Protein AF-A0A9Q1CF74-F1 (afdb_monomer)

pLDDT: mean 78.73, std 21.55, range [33.66, 96.31]

Foldseek 3Di:
DDDDDDDDDDDDDDPDDPPPDPDPDPVVVVVCQLFPEEDEPVVLQVDDFFDWHKYKFAWAAKDDWDDDPPKIWIKTWGAGPVPRDIAIEIEMDPRRVVDDPVSHGFMKIKHTWGWHADPNGTHTYDDPSIDMDTPDPPPPPPPPPDDDDDDDDD

Sequence (154 aa):
MTTKNLVLLVFLISQVFQTGKKFDVPKDILKTFYNPPTCTVPEALASPKKRRLSIDGTVTEIYALISGPNWQRRDLILEDETTKKKICVKLWNEHADAVTYNTKGQQISFKNVEVNIFNNKNQLRTTDLTTITTVSEFVFQTTINVPHINFLFA

InterPro domains:
  IPR012340 Nucleic acid-binding, OB-fold [G3DSA:2.40.50.140] (46-149)
  IPR012340 Nucleic acid-binding, OB-fold [SSF50249] (48-141)

Radius of gyration: 24.09 Å; Cα contacts (8 Å, |Δi|>4): 244; chains: 1; bounding box: 62×88×51 Å

Secondary structure (DSSP, 8-state):
--------------------------HHHHHHHHSPPEE-HHHHHHSPTT-EEEEEEEEEEEPPPEE-SS-EEEEEEEE-TTT--EEEEEEEGGGGSSS-GGGTT-EEEEEEEEEEEETTEEEEEEEEEEEEEE--------------------

Solvent-accessible surface area (backbone atoms only — not compara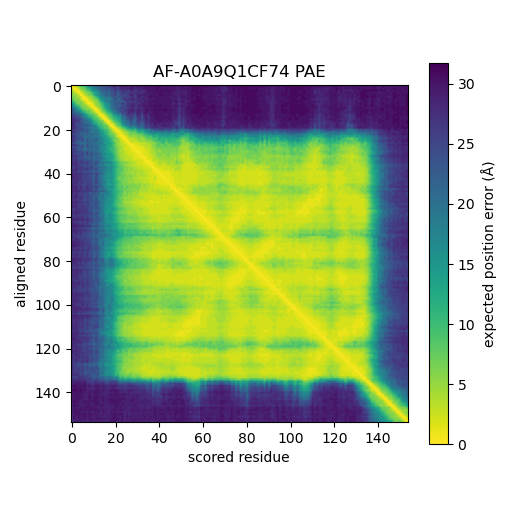ble to full-atom values): 9545 Å² total; per-residue (Å²): 136,85,84,80,82,85,80,82,85,77,87,82,91,71,99,75,80,96,67,89,68,85,73,85,70,60,65,67,59,52,51,43,68,77,55,29,60,76,44,52,48,68,56,56,62,71,48,59,71,72,43,61,28,14,39,58,28,32,24,75,44,72,54,73,78,47,74,60,98,89,46,34,36,19,44,33,30,34,27,23,85,87,78,66,39,73,40,44,37,40,24,48,48,82,51,27,72,76,58,55,81,85,47,53,74,37,40,35,38,40,35,38,28,29,31,38,72,56,95,94,37,61,30,37,32,62,44,101,72,44,46,80,45,74,61,73,80,80,77,79,79,78,79,78,82,75,78,86,78,84,81,80,85,130

Structure (mmCIF, N/CA/C/O backbone):
data_AF-A0A9Q1CF74-F1
#
_entry.id   AF-A0A9Q1CF74-F1
#
loop_
_atom_site.group_PDB
_atom_site.id
_atom_site.type_symbol
_atom_site.label_atom_id
_atom_site.label_alt_id
_atom_site.label_comp_id
_atom_site.label_asym_id
_atom_site.label_entity_id
_atom_site.label_seq_id
_atom_site.pdbx_PDB_ins_code
_atom_site.Cartn_x
_atom_site.Cartn_y
_atom_site.Cartn_z
_atom_site.occupancy
_atom_site.B_iso_or_equiv
_atom_site.auth_seq_id
_atom_site.auth_comp_id
_atom_site.auth_asym_id
_atom_site.auth_atom_id
_atom_site.pdbx_PDB_model_num
ATOM 1 N N . MET A 1 1 ? -17.713 -30.307 -37.555 1.00 39.22 1 MET A N 1
ATOM 2 C CA . MET A 1 1 ? -17.240 -29.151 -36.763 1.00 39.22 1 MET A CA 1
ATOM 3 C C . MET A 1 1 ? -15.974 -29.577 -36.047 1.00 39.22 1 MET A C 1
ATOM 5 O O . MET A 1 1 ? -16.047 -30.409 -35.155 1.00 39.22 1 MET A O 1
ATOM 9 N N . THR A 1 2 ? -14.821 -29.109 -36.518 1.00 35.44 2 THR A N 1
ATOM 10 C CA . THR A 1 2 ? -13.505 -29.614 -36.103 1.00 35.44 2 THR A CA 1
ATOM 11 C C . THR A 1 2 ? -12.822 -28.547 -35.258 1.00 35.44 2 THR A C 1
ATOM 13 O O . THR A 1 2 ? -12.347 -27.544 -35.786 1.00 35.44 2 THR A O 1
ATOM 16 N N . THR A 1 3 ? -12.826 -28.719 -33.940 1.00 36.78 3 THR A N 1
ATOM 17 C CA . THR A 1 3 ? -12.227 -27.772 -32.993 1.00 36.78 3 THR A CA 1
ATOM 18 C C . THR A 1 3 ? -10.713 -27.980 -32.963 1.00 36.78 3 THR A C 1
ATOM 20 O O . THR A 1 3 ? -10.225 -29.023 -32.532 1.00 36.78 3 THR A O 1
ATOM 23 N N . LYS A 1 4 ? -9.956 -26.999 -33.462 1.00 39.19 4 LYS A N 1
ATOM 24 C CA . LYS A 1 4 ? -8.489 -26.990 -33.410 1.00 39.19 4 LYS A CA 1
ATOM 25 C C . LYS A 1 4 ? -8.047 -26.534 -32.017 1.00 39.19 4 LYS A C 1
ATOM 27 O O . LYS A 1 4 ? -8.280 -25.387 -31.650 1.00 39.19 4 LYS A O 1
ATOM 32 N N . ASN A 1 5 ? -7.419 -27.426 -31.253 1.00 36.25 5 ASN A N 1
ATOM 33 C CA . ASN A 1 5 ? -6.737 -27.073 -30.007 1.00 36.25 5 ASN A CA 1
ATOM 34 C C . ASN A 1 5 ? -5.435 -26.329 -30.333 1.00 36.25 5 ASN A C 1
ATOM 36 O O . ASN A 1 5 ? -4.575 -26.855 -31.039 1.00 36.25 5 ASN A O 1
ATOM 40 N N . LEU A 1 6 ? -5.303 -25.105 -29.822 1.00 33.84 6 LEU A N 1
ATOM 41 C CA . LEU A 1 6 ? -4.091 -24.300 -29.923 1.00 33.84 6 LEU A CA 1
ATOM 42 C C . LEU A 1 6 ? -3.132 -24.733 -28.802 1.00 33.84 6 LEU A C 1
ATOM 44 O O . LEU A 1 6 ? -3.373 -24.452 -27.630 1.00 33.84 6 LEU A O 1
ATOM 48 N N . VAL A 1 7 ? -2.072 -25.462 -29.150 1.00 35.47 7 VAL A N 1
ATOM 49 C CA . VAL A 1 7 ? -1.034 -25.888 -28.202 1.00 35.47 7 VAL A CA 1
ATOM 50 C C . VAL A 1 7 ? 0.034 -24.797 -28.139 1.00 35.47 7 VAL A C 1
ATOM 52 O O . VAL A 1 7 ? 0.802 -24.622 -29.081 1.00 35.47 7 VAL A O 1
ATOM 55 N N . LEU A 1 8 ? 0.063 -24.041 -27.040 1.00 33.66 8 LEU A N 1
ATOM 56 C CA . LEU A 1 8 ? 1.117 -23.068 -26.758 1.00 33.66 8 LEU A CA 1
ATOM 57 C C . LEU A 1 8 ? 2.353 -23.821 -26.243 1.00 33.66 8 LEU A C 1
ATOM 59 O O . LEU A 1 8 ? 2.328 -24.415 -25.165 1.00 33.66 8 LEU A O 1
ATOM 63 N N . LEU A 1 9 ? 3.421 -23.829 -27.036 1.00 36.25 9 LEU A N 1
ATOM 64 C CA . LEU A 1 9 ? 4.656 -24.548 -26.738 1.00 36.25 9 LEU A CA 1
ATOM 65 C C . LEU A 1 9 ? 5.577 -23.647 -25.901 1.00 36.25 9 LEU A C 1
ATOM 67 O O . LEU A 1 9 ? 6.243 -22.763 -2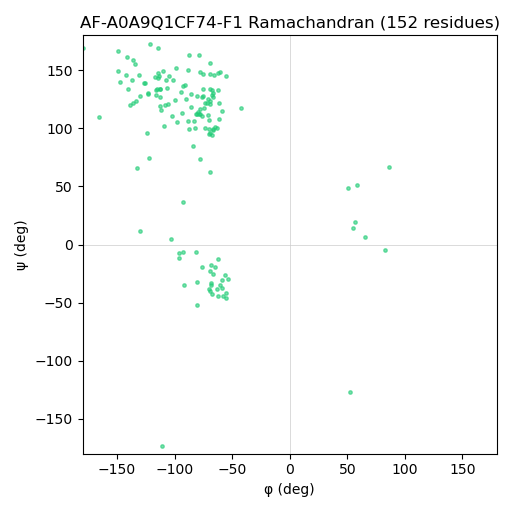6.432 1.00 36.25 9 LEU A O 1
ATOM 71 N N . VAL A 1 10 ? 5.587 -23.846 -24.581 1.00 38.69 10 VAL A N 1
ATOM 72 C CA . VAL A 1 10 ? 6.521 -23.168 -23.667 1.00 38.69 10 VAL A CA 1
ATOM 73 C C . VAL A 1 10 ? 7.740 -24.069 -23.473 1.00 38.69 10 VAL A C 1
ATOM 75 O O . VAL A 1 10 ? 7.633 -25.160 -22.913 1.00 38.69 10 VAL A O 1
ATOM 78 N N . PHE A 1 11 ? 8.897 -23.625 -23.971 1.00 33.78 11 PHE A N 1
ATOM 79 C CA . PHE A 1 11 ? 10.175 -24.319 -23.812 1.00 33.78 11 PHE A CA 1
ATOM 80 C C . PHE A 1 11 ? 10.649 -24.265 -22.351 1.00 33.78 11 PHE A C 1
ATOM 82 O O . PHE A 1 11 ? 10.789 -23.203 -21.749 1.00 33.78 11 PHE A O 1
ATOM 89 N N . LEU A 1 12 ? 10.865 -25.458 -21.801 1.00 34.84 12 LEU A N 1
ATOM 90 C CA . LEU A 1 12 ? 11.256 -25.768 -20.430 1.00 34.84 12 LEU A CA 1
ATOM 91 C C . LEU A 1 12 ? 12.665 -25.274 -20.078 1.00 34.84 12 LEU A C 1
ATOM 93 O O . LEU A 1 12 ? 13.635 -25.683 -20.710 1.00 34.84 12 LEU A O 1
ATOM 97 N N . ILE A 1 13 ? 12.787 -24.579 -18.945 1.00 40.91 13 ILE A N 1
ATOM 98 C CA . ILE A 1 13 ? 13.941 -24.749 -18.048 1.00 40.91 13 ILE A CA 1
ATOM 99 C C . ILE A 1 13 ? 13.430 -24.901 -16.609 1.00 40.91 13 ILE A C 1
ATOM 101 O O . ILE A 1 13 ? 13.631 -24.038 -15.764 1.00 40.91 13 ILE A O 1
ATOM 105 N N . SER A 1 14 ? 12.720 -25.994 -16.320 1.00 37.38 14 SER A N 1
ATOM 106 C CA . SER A 1 14 ? 12.715 -26.569 -14.969 1.00 37.38 14 SER A CA 1
ATOM 107 C C . SER A 1 14 ? 12.123 -27.977 -14.988 1.00 37.38 14 SER A C 1
ATOM 109 O O . SER A 1 14 ? 10.929 -28.163 -15.211 1.00 37.38 14 SER A O 1
ATOM 111 N N . GLN A 1 15 ? 12.967 -28.985 -14.769 1.00 47.06 15 GLN A N 1
ATOM 112 C CA . GLN A 1 15 ? 12.544 -30.359 -14.503 1.00 47.06 15 GLN A CA 1
ATOM 113 C C . GLN A 1 15 ? 12.085 -30.485 -13.045 1.00 47.06 15 GLN A C 1
ATOM 115 O O . GLN A 1 15 ? 12.783 -31.069 -12.221 1.00 47.06 15 GLN A O 1
ATOM 120 N N . VAL A 1 16 ? 10.914 -29.952 -12.699 1.00 46.34 16 VAL A N 1
ATOM 121 C CA . VAL A 1 16 ? 10.286 -30.296 -11.418 1.00 46.34 16 VAL A CA 1
ATOM 122 C C . VAL A 1 16 ? 8.785 -30.474 -11.642 1.00 46.34 16 VAL A C 1
ATOM 124 O O . VAL A 1 16 ? 8.108 -29.549 -12.074 1.00 46.34 16 VAL A O 1
ATOM 127 N N . PHE A 1 17 ? 8.296 -31.684 -11.342 1.00 48.03 17 PHE A N 1
ATOM 128 C CA . PHE A 1 17 ? 6.899 -32.158 -11.374 1.00 48.03 17 PHE A CA 1
ATOM 129 C C . PHE A 1 17 ? 6.349 -32.688 -12.718 1.00 48.03 17 PHE A C 1
ATOM 131 O O . PHE A 1 17 ? 5.385 -32.169 -13.270 1.00 48.03 17 PHE A O 1
ATOM 138 N N . GLN A 1 18 ? 6.881 -33.825 -13.189 1.00 50.50 18 GLN A N 1
ATOM 139 C CA . GLN A 1 18 ? 6.253 -34.673 -14.225 1.00 50.50 18 GLN A CA 1
ATOM 140 C C . GLN A 1 18 ? 5.362 -35.798 -13.649 1.00 50.50 18 GLN A C 1
ATOM 142 O O . GLN A 1 18 ? 5.287 -36.896 -14.192 1.00 50.50 18 GLN A O 1
ATOM 147 N N . THR A 1 19 ? 4.637 -35.546 -12.560 1.00 51.16 19 THR A N 1
ATOM 148 C CA . THR A 1 19 ? 3.530 -36.418 -12.137 1.00 51.16 19 THR A CA 1
ATOM 149 C C . THR A 1 19 ? 2.273 -35.570 -12.020 1.00 51.16 19 THR A C 1
ATOM 151 O O . THR A 1 19 ? 2.044 -34.882 -11.029 1.00 51.16 19 THR A O 1
ATOM 154 N N . GLY A 1 20 ? 1.468 -35.575 -13.086 1.00 56.03 20 GLY A N 1
ATOM 155 C CA . GLY A 1 20 ? 0.209 -34.836 -13.203 1.00 56.03 20 GLY A CA 1
ATOM 156 C C . GLY A 1 20 ? -0.885 -35.394 -12.295 1.00 56.03 20 GLY A C 1
ATOM 157 O O . GLY A 1 20 ? -1.915 -35.869 -12.769 1.00 56.03 20 GLY A O 1
ATOM 158 N N . LYS A 1 21 ? -0.671 -35.353 -10.979 1.00 56.97 21 LYS A N 1
ATOM 159 C CA . LYS A 1 21 ? -1.748 -35.519 -10.011 1.00 56.97 21 LYS A CA 1
ATOM 160 C C . LYS A 1 21 ? -2.608 -34.264 -10.119 1.00 56.97 21 LYS A C 1
ATOM 162 O O . LYS A 1 21 ? -2.101 -33.154 -9.970 1.00 56.97 21 LYS A O 1
ATOM 167 N N . LYS A 1 22 ? -3.893 -34.426 -10.438 1.00 63.25 22 LYS A N 1
ATOM 168 C CA . LYS A 1 22 ? -4.845 -33.314 -10.385 1.00 63.25 22 LYS A CA 1
ATOM 169 C C . LYS A 1 22 ? -4.893 -32.849 -8.934 1.00 63.25 22 LYS A C 1
ATOM 171 O O . LYS A 1 22 ? -5.362 -33.579 -8.067 1.00 63.25 22 LYS A O 1
ATOM 176 N N . PHE A 1 23 ? -4.317 -31.685 -8.667 1.00 69.56 23 PHE A N 1
ATOM 177 C CA . PHE A 1 23 ? -4.495 -31.016 -7.394 1.00 69.56 23 PHE A CA 1
ATOM 178 C C . PHE A 1 23 ? -5.840 -30.311 -7.465 1.00 69.56 23 PHE A C 1
ATOM 180 O O . PHE A 1 23 ? -6.007 -29.378 -8.253 1.00 69.56 23 PHE A O 1
ATOM 187 N N . ASP A 1 24 ? -6.801 -30.776 -6.671 1.00 75.25 24 ASP A N 1
ATOM 188 C CA . ASP A 1 24 ? -8.035 -30.035 -6.453 1.00 75.25 24 ASP A CA 1
ATOM 189 C C . ASP A 1 24 ? -7.681 -28.773 -5.672 1.00 75.25 24 ASP A C 1
ATOM 191 O O . ASP A 1 24 ? -7.544 -28.781 -4.450 1.00 75.25 24 ASP A O 1
ATOM 195 N N . VAL A 1 25 ? -7.457 -27.683 -6.406 1.00 74.81 25 VAL A N 1
ATOM 196 C CA . VAL A 1 25 ? -7.260 -26.367 -5.810 1.00 74.81 25 VAL A CA 1
ATOM 197 C C . VAL A 1 25 ? -8.628 -25.877 -5.338 1.00 74.81 25 VAL A C 1
ATOM 199 O O . VAL A 1 25 ? -9.524 -25.691 -6.170 1.00 74.81 25 VAL A O 1
ATOM 202 N N . PRO A 1 26 ? -8.827 -25.647 -4.029 1.00 82.12 26 PRO A N 1
ATOM 203 C CA . PRO A 1 26 ? -10.111 -25.188 -3.522 1.00 82.12 26 PRO A CA 1
ATOM 204 C C . PRO A 1 26 ? -10.464 -23.829 -4.133 1.00 82.12 26 PRO A C 1
ATOM 206 O O . PRO A 1 26 ? -9.719 -22.853 -3.996 1.00 82.12 26 PRO A O 1
ATOM 209 N N . LYS A 1 27 ? -11.614 -23.754 -4.812 1.00 84.38 27 LYS A N 1
ATOM 210 C CA . LYS A 1 27 ? -12.066 -22.539 -5.513 1.00 84.38 27 LYS A CA 1
ATOM 211 C C . LYS A 1 27 ? -12.205 -21.340 -4.569 1.00 84.38 27 LYS A C 1
ATOM 213 O O . LYS A 1 27 ? -11.947 -20.210 -4.976 1.00 84.38 27 LYS A O 1
ATOM 218 N N . ASP A 1 28 ? -12.537 -21.587 -3.306 1.00 82.50 28 ASP A N 1
ATOM 219 C CA . ASP A 1 28 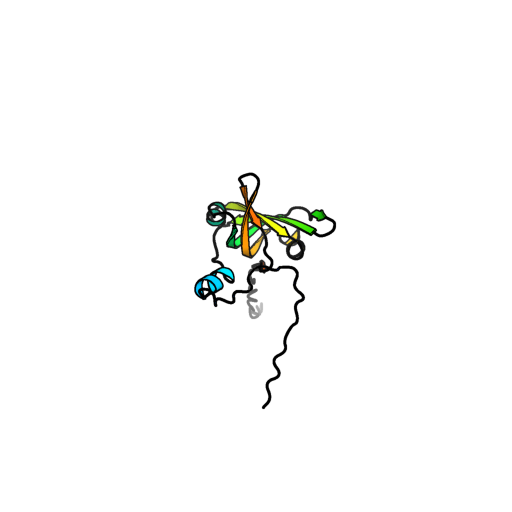? -12.702 -20.545 -2.287 1.00 82.50 28 ASP A CA 1
ATOM 220 C C . ASP A 1 28 ? -11.374 -19.870 -1.912 1.00 82.50 28 ASP A C 1
ATOM 222 O O . ASP A 1 28 ? -11.320 -18.653 -1.703 1.00 82.50 28 ASP A O 1
ATOM 226 N N . ILE A 1 29 ? -10.277 -20.636 -1.912 1.00 80.06 29 ILE A N 1
ATOM 227 C CA . ILE A 1 29 ? -8.930 -20.101 -1.674 1.00 80.06 29 ILE A CA 1
ATOM 228 C C . ILE A 1 29 ? -8.525 -19.199 -2.839 1.00 80.06 29 ILE A C 1
ATOM 230 O O . ILE A 1 29 ? -8.020 -18.099 -2.619 1.00 80.06 29 ILE A O 1
ATOM 234 N N . LEU A 1 30 ? -8.814 -19.615 -4.076 1.00 82.75 30 LEU A N 1
ATOM 235 C CA . LEU A 1 30 ? -8.561 -18.794 -5.262 1.00 82.75 30 LEU A CA 1
ATOM 236 C C . LEU A 1 30 ? -9.375 -17.499 -5.228 1.00 82.75 30 LEU A C 1
ATOM 238 O O . LEU A 1 30 ? -8.828 -16.426 -5.466 1.00 82.75 30 LEU A O 1
ATOM 242 N N . LYS A 1 31 ? -10.661 -17.571 -4.870 1.00 82.50 31 LYS A N 1
ATOM 243 C CA . LYS A 1 31 ? -11.518 -16.383 -4.773 1.00 82.50 31 LYS A CA 1
ATOM 244 C C . LYS A 1 31 ? -10.954 -15.363 -3.780 1.00 82.50 31 LYS A C 1
ATOM 246 O O . LYS A 1 31 ? -10.881 -14.183 -4.106 1.00 82.50 31 LYS A O 1
ATOM 251 N N . THR A 1 32 ? -10.504 -15.828 -2.616 1.00 81.31 32 THR A N 1
ATOM 252 C CA . THR A 1 32 ? -9.886 -14.976 -1.584 1.00 81.31 32 THR A CA 1
ATOM 253 C C . THR A 1 32 ? -8.529 -14.423 -2.028 1.00 81.31 32 THR A C 1
ATOM 255 O O . THR A 1 32 ? -8.165 -13.305 -1.680 1.00 81.31 32 THR A O 1
ATOM 258 N N . PHE A 1 33 ? -7.775 -15.183 -2.823 1.00 82.38 33 PHE A N 1
ATOM 259 C CA . PHE A 1 33 ? -6.478 -14.758 -3.344 1.00 82.38 33 PHE A CA 1
ATOM 260 C C . PHE A 1 33 ? -6.585 -13.630 -4.381 1.00 82.38 33 PHE A C 1
ATOM 262 O O . PHE A 1 33 ? -5.762 -12.711 -4.381 1.00 82.38 33 PHE A O 1
ATOM 269 N N . TYR A 1 34 ? -7.588 -13.693 -5.262 1.00 85.06 34 TYR A N 1
ATOM 270 C CA . TYR A 1 34 ? -7.832 -12.655 -6.268 1.00 85.06 34 TYR A CA 1
ATOM 271 C C . TYR A 1 34 ? -8.576 -11.446 -5.698 1.00 85.06 34 TYR A C 1
ATOM 273 O O . TYR A 1 34 ? -8.301 -10.323 -6.112 1.00 85.06 34 TYR A O 1
ATOM 281 N N . ASN A 1 35 ? -9.456 -11.666 -4.718 1.00 88.12 35 ASN A N 1
ATOM 282 C CA . ASN A 1 35 ? -10.232 -10.623 -4.050 1.00 88.12 35 ASN A CA 1
ATOM 283 C C . ASN A 1 35 ? -9.965 -10.646 -2.538 1.00 88.12 35 ASN A C 1
ATOM 285 O O . ASN A 1 35 ? -10.808 -11.125 -1.771 1.00 88.12 35 ASN A O 1
ATOM 289 N N . PRO A 1 36 ? -8.789 -10.167 -2.096 1.00 89.62 36 PRO A N 1
ATOM 290 C CA . PRO A 1 36 ? -8.461 -10.148 -0.684 1.00 89.62 36 PRO A CA 1
ATOM 291 C C . PRO A 1 36 ? -9.323 -9.120 0.065 1.00 89.62 36 PRO A C 1
ATOM 293 O O . PRO A 1 36 ? -9.663 -8.072 -0.498 1.00 89.62 36 PRO A O 1
ATOM 296 N N . PRO A 1 37 ? -9.668 -9.399 1.336 1.00 90.38 37 PRO A N 1
ATOM 297 C CA . PRO A 1 37 ? -10.554 -8.547 2.119 1.00 90.38 37 PRO A CA 1
ATOM 298 C C . PRO A 1 37 ? -9.956 -7.153 2.327 1.00 90.38 37 PRO A C 1
ATOM 300 O O . PRO A 1 37 ? -8.735 -7.003 2.447 1.00 90.38 37 PRO A O 1
ATOM 303 N N . THR A 1 38 ? -10.828 -6.148 2.395 1.00 92.62 38 THR A N 1
ATOM 304 C CA . THR A 1 38 ? -10.452 -4.794 2.809 1.00 92.62 38 THR A CA 1
ATOM 305 C C . THR A 1 38 ? -10.245 -4.760 4.317 1.00 92.62 38 THR A C 1
ATOM 307 O O . THR A 1 38 ? -11.046 -5.314 5.070 1.00 92.62 38 THR A O 1
ATOM 310 N N . CYS A 1 39 ? -9.156 -4.139 4.751 1.00 92.44 39 CYS A N 1
ATOM 311 C CA . CYS A 1 39 ? -8.757 -4.028 6.145 1.00 92.44 39 CYS A CA 1
ATOM 312 C C . CYS A 1 39 ? -8.339 -2.590 6.457 1.00 92.44 39 CYS A C 1
ATOM 314 O O . CYS A 1 39 ? -7.894 -1.848 5.581 1.00 92.44 39 CYS A O 1
ATOM 316 N N . THR A 1 40 ? -8.434 -2.218 7.727 1.00 93.12 40 THR A N 1
ATOM 317 C CA . THR A 1 40 ? -7.974 -0.919 8.233 1.00 93.12 40 THR A CA 1
ATOM 318 C C . THR A 1 40 ? -6.450 -0.900 8.426 1.00 93.12 40 THR A C 1
ATOM 320 O O . THR A 1 40 ? -5.799 -1.947 8.524 1.00 93.12 40 THR A O 1
ATOM 323 N N . VAL A 1 41 ? -5.845 0.290 8.538 1.00 92.50 41 VAL A N 1
ATOM 324 C CA . VAL A 1 41 ? -4.400 0.425 8.824 1.00 92.50 41 VAL A CA 1
ATOM 325 C C . VAL A 1 41 ? -3.966 -0.317 10.103 1.00 92.50 41 VAL A C 1
ATOM 327 O O . VAL A 1 41 ? -2.963 -1.033 10.045 1.00 92.50 41 VAL A O 1
ATOM 330 N N . PRO A 1 42 ? -4.673 -0.227 11.250 1.00 92.81 42 PRO A N 1
ATOM 331 C CA . PRO A 1 42 ? -4.343 -1.020 12.435 1.00 92.81 42 PRO A CA 1
ATOM 332 C C . PRO A 1 42 ? -4.303 -2.533 12.186 1.00 92.81 42 PRO A C 1
ATOM 334 O O . PRO A 1 42 ? -3.400 -3.207 12.679 1.00 92.81 42 PRO A O 1
ATOM 337 N N . GLU A 1 43 ? -5.253 -3.070 11.422 1.00 92.06 43 GLU A N 1
ATOM 338 C CA . GLU A 1 43 ? -5.319 -4.502 11.108 1.00 92.06 43 GLU A CA 1
ATOM 339 C C . GLU A 1 43 ? -4.193 -4.926 10.163 1.00 92.06 43 GLU A C 1
ATOM 341 O O . GLU A 1 43 ? -3.602 -5.996 10.332 1.00 92.06 43 GLU A O 1
ATOM 346 N N . ALA A 1 44 ? -3.846 -4.076 9.194 1.00 91.69 44 ALA A N 1
ATOM 347 C CA . ALA A 1 44 ? -2.694 -4.290 8.324 1.00 91.69 44 ALA A CA 1
ATOM 348 C C . ALA A 1 44 ? -1.377 -4.277 9.122 1.00 91.69 44 ALA A C 1
ATOM 350 O O . ALA A 1 44 ? -0.501 -5.108 8.888 1.00 91.69 44 ALA A O 1
ATOM 351 N N . LEU A 1 45 ? -1.258 -3.398 10.123 1.00 92.44 45 LEU A N 1
ATOM 352 C CA . LEU A 1 45 ? -0.116 -3.349 11.040 1.00 92.44 45 LEU A CA 1
ATOM 353 C C . LEU A 1 45 ? -0.048 -4.546 11.997 1.00 92.44 45 LEU A C 1
ATOM 355 O O . LEU A 1 45 ? 1.034 -4.838 12.489 1.00 92.44 45 LEU A O 1
ATOM 359 N N . ALA A 1 46 ? -1.153 -5.234 12.276 1.00 92.62 46 ALA A N 1
ATOM 360 C CA . ALA A 1 46 ? -1.164 -6.461 13.079 1.00 92.62 46 ALA A CA 1
ATOM 361 C C . ALA A 1 46 ? -1.058 -7.738 12.223 1.00 92.62 46 ALA A C 1
ATOM 363 O O . ALA A 1 46 ? -0.965 -8.844 12.754 1.00 92.62 46 ALA A O 1
ATOM 364 N N . SER A 1 47 ? -1.095 -7.603 10.896 1.00 91.31 47 SER A N 1
ATOM 365 C CA . SER A 1 47 ? -1.159 -8.739 9.985 1.00 91.31 47 SER A CA 1
ATOM 366 C C . SER A 1 47 ? 0.194 -9.436 9.796 1.00 91.31 47 SER A C 1
ATOM 368 O O . SER A 1 47 ? 1.244 -8.790 9.815 1.00 91.31 47 SER A O 1
ATOM 370 N N . PRO A 1 48 ? 0.190 -10.763 9.568 1.00 92.12 48 PRO A N 1
ATOM 371 C CA . PRO A 1 48 ? 1.411 -11.517 9.324 1.00 92.12 48 PRO A CA 1
ATOM 372 C C . PRO A 1 48 ? 2.034 -11.171 7.965 1.00 92.12 48 PRO A C 1
ATOM 374 O O . PRO A 1 48 ? 1.351 -10.774 7.017 1.00 92.12 48 PRO A O 1
ATOM 377 N N . LYS A 1 49 ? 3.349 -11.393 7.853 1.00 92.31 49 LYS A N 1
ATOM 378 C CA . LYS A 1 49 ? 4.102 -11.244 6.599 1.00 92.31 49 LYS A CA 1
ATOM 379 C C . LYS A 1 49 ? 3.482 -12.091 5.480 1.00 92.31 49 LYS A C 1
ATOM 381 O O . LYS A 1 49 ? 3.044 -13.211 5.722 1.00 92.31 49 LYS A O 1
ATOM 386 N N . LYS A 1 50 ? 3.534 -11.588 4.245 1.00 91.06 50 LYS A N 1
ATOM 387 C CA . LYS A 1 50 ? 2.996 -12.195 3.015 1.00 91.06 50 LYS A CA 1
ATOM 388 C C . LYS A 1 50 ? 1.472 -12.328 2.957 1.00 91.06 50 LYS A C 1
ATOM 390 O O . LYS A 1 50 ? 0.948 -12.909 2.009 1.00 91.06 50 LYS A O 1
ATOM 395 N N . ARG A 1 51 ? 0.734 -11.790 3.933 1.00 91.88 51 ARG A N 1
ATOM 396 C CA . ARG A 1 51 ? -0.724 -11.701 3.823 1.00 91.88 51 ARG A CA 1
ATOM 397 C C . ARG A 1 51 ? -1.090 -10.688 2.743 1.00 91.88 51 ARG A C 1
ATOM 399 O O . ARG A 1 51 ? -0.555 -9.581 2.737 1.00 91.88 51 ARG A O 1
ATOM 406 N N . ARG A 1 52 ? -2.027 -11.059 1.872 1.00 93.31 52 ARG A N 1
ATOM 407 C CA . ARG A 1 52 ? -2.644 -10.144 0.908 1.00 93.31 52 ARG A CA 1
ATOM 408 C C . ARG A 1 52 ? -3.890 -9.507 1.501 1.00 93.31 52 ARG A C 1
ATOM 410 O O . ARG A 1 52 ? -4.678 -10.190 2.155 1.00 93.31 52 ARG A O 1
ATOM 417 N N . LEU A 1 53 ? -4.046 -8.211 1.282 1.00 95.19 53 LEU A N 1
ATOM 418 C CA . LEU A 1 53 ? -5.171 -7.416 1.762 1.00 95.19 53 LEU A CA 1
ATOM 419 C C . LEU A 1 53 ? -5.466 -6.270 0.794 1.00 95.19 53 LEU A C 1
ATOM 421 O O . LEU A 1 53 ? -4.664 -5.963 -0.092 1.00 95.19 53 LEU A O 1
ATOM 425 N N . SER A 1 54 ? -6.627 -5.657 0.970 1.00 95.38 54 SER A N 1
ATOM 426 C CA . SER A 1 54 ? -6.957 -4.360 0.388 1.00 95.38 54 SER A CA 1
ATOM 427 C C . SER A 1 54 ? -7.022 -3.326 1.513 1.00 95.38 54 SER A C 1
ATOM 429 O O . SER A 1 54 ? -7.331 -3.677 2.650 1.00 95.38 54 SER A O 1
ATOM 431 N N . ILE A 1 55 ? -6.685 -2.073 1.235 1.00 94.88 55 ILE A N 1
ATOM 432 C CA . ILE A 1 55 ? -6.646 -1.009 2.238 1.00 94.88 55 ILE A CA 1
ATOM 433 C C . ILE A 1 55 ? -7.026 0.324 1.615 1.00 94.88 55 ILE A C 1
ATOM 435 O O . ILE A 1 55 ? -6.582 0.648 0.514 1.00 94.88 55 ILE A O 1
ATOM 439 N N . ASP A 1 56 ? -7.793 1.102 2.364 1.00 94.38 56 ASP A N 1
ATOM 440 C CA . ASP A 1 56 ? -8.177 2.458 2.005 1.00 94.38 56 ASP A CA 1
ATOM 441 C C . ASP A 1 56 ? -7.529 3.431 2.992 1.00 94.38 56 ASP A C 1
ATOM 443 O O . ASP A 1 56 ? -7.348 3.116 4.174 1.00 94.38 56 ASP A O 1
ATOM 447 N N . GLY A 1 57 ? -7.137 4.606 2.514 1.00 93.81 57 GLY A N 1
ATOM 448 C CA . GLY A 1 57 ? -6.566 5.629 3.378 1.00 93.81 57 GLY A CA 1
ATOM 449 C C . GLY A 1 57 ? -6.190 6.898 2.636 1.00 93.81 57 GLY A C 1
ATOM 450 O O . GLY A 1 57 ? -6.151 6.943 1.405 1.00 93.81 57 GLY A O 1
ATOM 451 N N . THR A 1 58 ? -5.877 7.928 3.409 1.00 95.31 58 THR A N 1
ATOM 452 C CA . THR A 1 58 ? -5.509 9.243 2.888 1.00 95.31 58 THR A CA 1
ATOM 453 C C . THR A 1 58 ? -3.998 9.347 2.776 1.00 95.31 58 THR A C 1
ATOM 455 O O . THR A 1 58 ? -3.257 9.014 3.707 1.00 95.31 58 THR A O 1
ATOM 458 N N . VAL A 1 59 ? -3.508 9.794 1.619 1.00 95.62 59 VAL A N 1
ATOM 459 C CA . VAL A 1 59 ? -2.066 9.921 1.388 1.00 95.62 59 VAL A CA 1
ATOM 460 C C . VAL A 1 59 ? -1.531 11.148 2.106 1.00 95.62 59 VAL A C 1
ATOM 462 O O . VAL A 1 59 ? -1.786 12.281 1.711 1.00 95.62 59 VAL A O 1
ATOM 465 N N . THR A 1 60 ? -0.736 10.933 3.145 1.00 95.44 60 THR A N 1
ATOM 466 C CA . THR A 1 60 ? -0.172 12.026 3.952 1.00 95.44 60 THR A CA 1
ATOM 467 C C . THR A 1 60 ? 1.194 12.471 3.458 1.00 95.44 60 THR A C 1
ATOM 469 O O . THR A 1 60 ? 1.505 13.661 3.484 1.00 95.44 60 THR A O 1
ATOM 472 N N . GLU A 1 61 ? 2.006 11.543 2.959 1.00 95.56 61 GLU A N 1
ATOM 473 C CA . GLU A 1 61 ? 3.353 11.818 2.465 1.00 95.56 61 GLU A CA 1
ATOM 474 C C . GLU A 1 61 ? 3.658 10.979 1.230 1.00 95.56 61 GLU A C 1
ATOM 476 O O . GLU A 1 61 ? 3.224 9.833 1.115 1.00 95.56 61 GLU A O 1
ATOM 481 N N . ILE A 1 62 ? 4.440 11.556 0.320 1.00 95.19 62 ILE A N 1
ATOM 482 C CA . ILE A 1 62 ? 4.922 10.905 -0.896 1.00 95.19 62 ILE A CA 1
ATOM 483 C C . ILE A 1 62 ? 6.409 11.213 -0.999 1.00 95.19 62 ILE A C 1
ATOM 485 O O . ILE A 1 62 ? 6.808 12.379 -0.995 1.00 95.19 62 ILE A O 1
ATOM 489 N N . TYR A 1 63 ? 7.224 10.169 -1.079 1.00 94.31 63 TYR A N 1
ATOM 490 C CA . TYR A 1 63 ? 8.666 10.292 -1.236 1.00 94.31 63 TYR A CA 1
ATOM 491 C C . TYR A 1 63 ? 9.045 10.382 -2.719 1.00 94.31 63 TYR A C 1
ATOM 493 O O . TYR A 1 63 ? 8.252 10.064 -3.611 1.00 94.31 63 TYR A O 1
ATOM 501 N N . ALA A 1 64 ? 10.266 10.848 -2.983 1.00 92.94 64 ALA A N 1
ATOM 502 C CA . ALA A 1 64 ? 10.798 10.932 -4.337 1.00 92.94 64 ALA A CA 1
ATOM 503 C C . ALA A 1 64 ? 10.866 9.549 -5.002 1.00 92.94 64 ALA A C 1
ATOM 505 O O . ALA A 1 64 ? 11.073 8.532 -4.335 1.00 92.94 64 ALA A O 1
ATOM 506 N N . LEU A 1 65 ? 10.701 9.528 -6.325 1.00 93.94 65 LEU A N 1
ATOM 507 C CA . LEU A 1 65 ? 10.891 8.325 -7.125 1.00 93.94 65 LEU A CA 1
ATOM 508 C C . LEU A 1 65 ? 12.372 7.934 -7.092 1.00 93.94 65 LEU A C 1
ATOM 510 O O . LEU A 1 65 ? 13.242 8.745 -7.401 1.00 93.94 65 LEU A O 1
ATOM 514 N N . ILE A 1 66 ? 12.646 6.687 -6.724 1.00 94.25 66 ILE A N 1
ATOM 515 C CA . ILE A 1 66 ? 13.984 6.104 -6.730 1.00 94.25 66 ILE A CA 1
ATOM 516 C C . ILE A 1 66 ? 14.034 5.106 -7.883 1.00 94.25 66 ILE A C 1
ATOM 518 O O . ILE A 1 66 ? 13.277 4.136 -7.893 1.00 94.25 66 ILE A O 1
ATOM 522 N N . SER A 1 67 ? 14.930 5.325 -8.840 1.00 94.81 67 SER A N 1
ATOM 523 C CA . SER A 1 67 ? 15.121 4.458 -10.005 1.00 94.81 67 SER A CA 1
ATOM 524 C C . SER A 1 67 ? 16.500 3.801 -9.987 1.00 94.81 67 SER A C 1
ATOM 526 O O . SER A 1 67 ? 17.512 4.466 -9.766 1.00 94.81 67 SER A O 1
ATOM 528 N N . GLY A 1 68 ? 16.542 2.497 -10.247 1.00 92.19 68 GLY A N 1
ATOM 529 C CA . GLY A 1 68 ? 17.740 1.743 -10.602 1.00 92.19 68 GLY A CA 1
ATOM 530 C C . GLY A 1 68 ? 17.690 1.271 -12.063 1.00 92.19 68 GLY A C 1
ATOM 531 O O . GLY A 1 68 ? 16.756 1.613 -12.783 1.00 92.19 68 GLY A O 1
ATOM 532 N N . PRO A 1 69 ? 18.654 0.447 -12.513 1.00 91.81 69 PRO A N 1
ATOM 533 C CA . PRO A 1 69 ? 18.753 0.034 -13.918 1.00 91.81 69 PRO A CA 1
ATOM 534 C C . PRO A 1 69 ? 17.511 -0.687 -14.467 1.00 91.81 69 PRO A C 1
ATOM 536 O O . PRO A 1 69 ? 17.136 -0.466 -15.609 1.00 91.81 69 PRO A O 1
ATOM 539 N N . ASN A 1 70 ? 16.867 -1.522 -13.641 1.00 93.38 70 ASN A N 1
ATOM 540 C CA . ASN A 1 70 ? 15.736 -2.378 -14.038 1.00 93.38 70 ASN A CA 1
ATOM 541 C C . ASN A 1 70 ? 14.536 -2.268 -13.083 1.00 93.38 70 ASN A C 1
ATOM 543 O O . ASN A 1 70 ? 13.662 -3.133 -13.081 1.00 93.38 70 ASN A O 1
ATOM 547 N N . TRP A 1 71 ? 14.533 -1.281 -12.187 1.00 92.38 71 TRP A N 1
ATOM 548 C CA . TRP A 1 71 ? 13.480 -1.142 -11.187 1.00 92.38 71 TRP A CA 1
ATOM 549 C C . TRP A 1 71 ? 13.254 0.318 -10.842 1.00 92.38 71 TRP A C 1
ATOM 551 O O . TRP A 1 71 ? 14.185 1.119 -10.819 1.00 92.38 71 TRP A O 1
ATOM 561 N N . GLN A 1 72 ? 12.016 0.638 -10.499 1.00 94.00 72 GLN A N 1
ATOM 562 C CA . GLN A 1 72 ? 11.654 1.927 -9.929 1.00 94.00 72 GLN A CA 1
ATOM 563 C C . GLN A 1 72 ? 10.797 1.717 -8.692 1.00 94.00 72 GLN A C 1
ATOM 565 O O . GLN A 1 72 ? 10.046 0.741 -8.599 1.00 94.00 72 GLN A O 1
ATOM 570 N N . ARG A 1 73 ? 10.952 2.602 -7.711 1.00 94.56 73 ARG A N 1
ATOM 571 C CA . ARG A 1 73 ? 10.231 2.539 -6.448 1.00 94.56 73 ARG A CA 1
ATOM 572 C C . ARG A 1 73 ? 9.811 3.920 -5.991 1.00 94.56 73 ARG A C 1
ATOM 574 O O . ARG A 1 73 ? 10.628 4.837 -5.943 1.00 94.56 73 ARG A O 1
ATOM 581 N N . ARG A 1 74 ? 8.559 4.029 -5.566 1.00 95.06 74 ARG A N 1
ATOM 582 C CA . ARG A 1 74 ? 8.043 5.189 -4.847 1.00 95.06 74 ARG A CA 1
ATOM 583 C C . ARG A 1 74 ? 7.465 4.732 -3.520 1.00 95.06 74 ARG A C 1
ATOM 585 O O . ARG A 1 74 ? 6.667 3.798 -3.474 1.00 95.06 74 ARG A O 1
ATOM 592 N N . ASP A 1 75 ? 7.867 5.402 -2.453 1.00 94.81 75 ASP A N 1
ATOM 593 C CA . ASP A 1 75 ? 7.346 5.138 -1.118 1.00 94.81 75 ASP A CA 1
ATOM 594 C C . ASP A 1 75 ? 6.308 6.223 -0.785 1.00 94.81 75 ASP A C 1
ATOM 596 O O . ASP A 1 75 ? 6.485 7.394 -1.131 1.00 94.81 75 ASP A O 1
ATOM 600 N N . LEU A 1 76 ? 5.216 5.853 -0.121 1.00 95.50 76 LEU A N 1
ATOM 601 C CA . LEU A 1 76 ? 4.201 6.791 0.370 1.00 95.50 76 LEU A CA 1
ATOM 602 C C . LEU A 1 76 ? 3.687 6.367 1.744 1.00 95.50 76 LEU A C 1
ATOM 604 O O . LEU A 1 76 ? 3.840 5.208 2.140 1.00 95.50 76 LEU A O 1
ATOM 608 N N . ILE A 1 77 ? 3.073 7.303 2.465 1.00 96.31 77 ILE A N 1
ATOM 609 C CA . ILE A 1 77 ? 2.454 7.058 3.769 1.00 96.31 77 ILE A CA 1
ATOM 610 C C . ILE A 1 77 ? 0.942 7.213 3.650 1.00 96.31 77 ILE A C 1
ATOM 612 O O . ILE A 1 77 ? 0.442 8.296 3.339 1.00 96.31 77 ILE A O 1
ATOM 616 N N . LEU A 1 78 ? 0.228 6.130 3.946 1.00 95.62 78 LEU A N 1
ATOM 617 C CA . LEU A 1 78 ? -1.219 6.138 4.128 1.00 95.62 78 LEU A CA 1
ATOM 618 C C . LEU A 1 78 ? -1.555 6.342 5.594 1.00 95.62 78 LEU A C 1
ATOM 620 O O . LEU A 1 78 ? -0.961 5.699 6.459 1.00 95.62 78 LEU A O 1
ATOM 624 N N . GLU A 1 79 ? -2.530 7.202 5.848 1.00 95.62 79 GLU A N 1
ATOM 625 C CA . GLU A 1 79 ? -3.158 7.382 7.148 1.00 95.62 79 GLU A CA 1
ATOM 626 C C . GLU A 1 79 ? -4.609 6.906 7.089 1.00 95.62 79 GLU A C 1
ATOM 628 O O . GLU A 1 79 ? -5.344 7.230 6.156 1.00 95.62 79 GLU A O 1
ATOM 633 N N . ASP A 1 80 ? -5.014 6.134 8.093 1.00 92.94 80 ASP A N 1
ATOM 634 C CA . ASP A 1 80 ? -6.420 5.804 8.306 1.00 92.94 80 ASP A CA 1
ATOM 635 C C . ASP A 1 80 ? -7.147 7.003 8.923 1.00 92.94 80 ASP A C 1
ATOM 637 O O . ASP A 1 80 ? -6.738 7.529 9.962 1.00 92.94 80 ASP A O 1
ATOM 641 N N . GLU A 1 81 ? -8.250 7.412 8.306 1.00 87.69 81 GLU A N 1
ATOM 642 C CA . GLU A 1 81 ? -9.043 8.556 8.743 1.00 87.69 81 GLU A CA 1
ATOM 643 C C . GLU A 1 81 ? -9.594 8.377 10.156 1.00 87.69 81 GLU A C 1
ATOM 645 O O . GLU A 1 81 ? -9.639 9.354 10.911 1.00 87.69 81 GLU A O 1
ATOM 650 N N . THR A 1 82 ? -9.950 7.141 10.524 1.00 88.31 82 THR A N 1
ATOM 651 C CA . THR A 1 82 ? -10.594 6.828 11.805 1.00 88.31 82 THR A CA 1
ATOM 652 C C . THR A 1 82 ? -9.572 6.746 12.932 1.00 88.31 82 THR A C 1
ATOM 654 O O . THR A 1 82 ? -9.722 7.392 13.966 1.00 88.31 82 THR A O 1
ATOM 657 N N . THR A 1 83 ? -8.512 5.953 12.750 1.00 90.88 83 THR A N 1
ATOM 658 C CA . THR A 1 83 ? -7.550 5.684 13.833 1.00 90.88 83 THR A CA 1
ATOM 659 C C . THR A 1 83 ? -6.315 6.574 13.817 1.00 90.88 83 THR A C 1
ATOM 661 O O . THR A 1 83 ? -5.504 6.491 14.741 1.00 90.88 83 THR A O 1
ATOM 664 N N . LYS A 1 84 ? -6.132 7.392 12.771 1.00 92.25 84 LYS A N 1
ATOM 665 C CA . LYS A 1 84 ? -4.937 8.223 12.530 1.00 92.25 84 LYS A CA 1
ATOM 666 C C . LYS A 1 84 ? -3.625 7.434 12.508 1.00 92.25 84 LYS A C 1
ATOM 668 O O . LYS A 1 84 ? -2.536 8.007 12.572 1.00 92.25 84 LYS A O 1
ATOM 673 N N . LYS A 1 85 ? -3.699 6.101 12.419 1.00 94.06 85 LYS A N 1
ATOM 674 C CA . LYS A 1 85 ? -2.520 5.249 12.280 1.00 94.06 85 LYS A CA 1
ATOM 675 C C . LYS A 1 85 ? -1.993 5.340 10.861 1.00 94.06 85 LYS A C 1
ATOM 677 O O . LYS A 1 85 ? -2.756 5.455 9.905 1.00 94.06 85 LYS A O 1
ATOM 682 N N . LYS A 1 86 ? -0.671 5.239 10.748 1.00 96.00 86 LYS A N 1
ATOM 683 C CA . LYS A 1 86 ? 0.059 5.380 9.492 1.00 96.00 86 LYS A CA 1
ATOM 684 C C . LYS A 1 86 ? 0.732 4.079 9.086 1.00 96.00 86 LYS A C 1
ATOM 686 O O . LYS A 1 86 ? 1.270 3.367 9.934 1.00 96.00 86 LYS A O 1
ATOM 691 N N . ILE A 1 87 ? 0.760 3.807 7.786 1.00 95.50 87 ILE A N 1
ATOM 692 C CA . ILE A 1 87 ? 1.497 2.689 7.198 1.00 95.50 87 ILE A CA 1
ATOM 693 C C . ILE A 1 87 ? 2.215 3.127 5.926 1.00 95.50 87 ILE A C 1
ATOM 695 O O . ILE A 1 87 ? 1.710 3.923 5.138 1.00 95.50 87 ILE A O 1
ATOM 699 N N . CYS A 1 88 ? 3.426 2.608 5.738 1.00 95.88 88 CYS A N 1
ATOM 700 C CA . CYS A 1 88 ? 4.213 2.863 4.541 1.00 95.88 88 CYS A CA 1
ATOM 701 C C . CYS A 1 88 ? 3.836 1.865 3.447 1.00 95.88 88 CYS A C 1
ATOM 703 O O . CYS A 1 88 ? 3.852 0.655 3.686 1.00 95.88 88 CYS A O 1
ATOM 705 N N . VAL A 1 89 ? 3.549 2.373 2.251 1.00 95.81 89 VAL A N 1
ATOM 706 C CA . VAL A 1 89 ? 3.292 1.579 1.049 1.00 95.81 89 VAL A CA 1
ATOM 707 C C . VAL A 1 89 ? 4.423 1.801 0.056 1.00 95.81 89 VAL A C 1
ATOM 709 O O . VAL A 1 89 ? 4.760 2.934 -0.280 1.00 95.81 89 VAL A O 1
ATOM 712 N N . LYS A 1 90 ? 5.017 0.701 -0.405 1.00 95.56 90 LYS A N 1
ATOM 713 C CA . LYS A 1 90 ? 6.086 0.678 -1.402 1.00 95.56 90 LYS A CA 1
ATOM 714 C C . LYS A 1 90 ? 5.513 0.280 -2.750 1.00 95.56 90 LYS A C 1
ATOM 716 O O . LYS A 1 90 ? 5.136 -0.881 -2.942 1.00 95.56 90 LYS A O 1
ATOM 721 N N . LEU A 1 91 ? 5.485 1.239 -3.664 1.00 95.19 91 LEU A N 1
ATOM 722 C CA . LEU A 1 91 ? 5.060 1.070 -5.045 1.00 95.19 91 LEU A CA 1
ATOM 723 C C . LEU A 1 91 ? 6.267 0.705 -5.896 1.00 95.19 91 LEU A C 1
ATOM 725 O O . LEU A 1 91 ? 7.262 1.426 -5.880 1.00 95.19 91 LEU A O 1
ATOM 729 N N . TRP A 1 92 ? 6.188 -0.404 -6.621 1.00 93.94 92 TRP A N 1
ATOM 730 C CA . TRP A 1 92 ? 7.272 -0.883 -7.478 1.00 93.94 92 TRP A CA 1
ATOM 731 C C . TRP A 1 92 ? 6.873 -0.850 -8.949 1.00 93.94 92 TRP A C 1
ATOM 733 O O . TRP A 1 92 ? 5.721 -1.118 -9.283 1.00 93.94 92 TRP A O 1
ATOM 743 N N . ASN A 1 93 ? 7.857 -0.599 -9.812 1.00 93.12 93 ASN A N 1
ATOM 744 C CA . ASN A 1 93 ? 7.740 -0.662 -11.268 1.00 93.12 93 ASN A CA 1
ATOM 745 C C . ASN A 1 93 ? 6.561 0.175 -11.779 1.00 93.12 93 ASN A C 1
ATOM 747 O O . ASN A 1 93 ? 6.476 1.349 -11.432 1.00 93.12 93 ASN A O 1
ATOM 751 N N . GLU A 1 94 ? 5.657 -0.397 -12.569 1.00 90.00 94 GLU A N 1
ATOM 752 C CA . GLU A 1 94 ? 4.499 0.302 -13.145 1.00 90.00 94 GLU A CA 1
ATOM 753 C C . GLU A 1 94 ? 3.634 1.032 -12.106 1.00 90.00 94 GLU A C 1
ATOM 755 O O . GLU A 1 94 ? 3.081 2.094 -12.382 1.00 90.00 94 GLU A O 1
ATOM 760 N 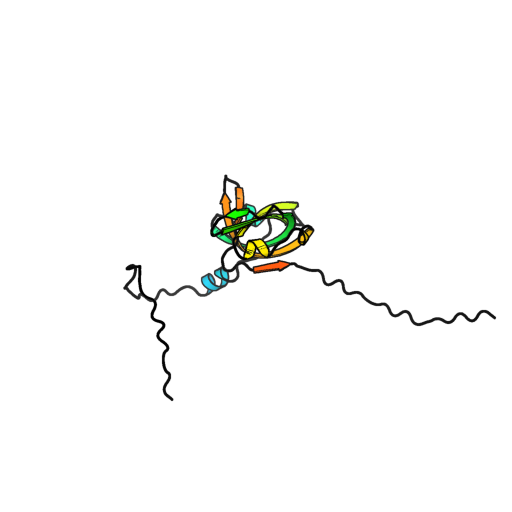N . HIS A 1 95 ? 3.579 0.533 -10.869 1.00 91.94 95 HIS A N 1
ATOM 761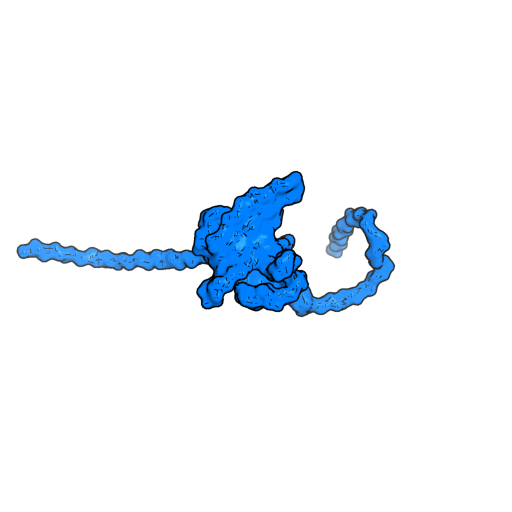 C CA . HIS A 1 95 ? 2.817 1.180 -9.807 1.00 91.94 95 HIS A CA 1
ATOM 762 C C . HIS A 1 95 ? 3.517 2.417 -9.233 1.00 91.94 95 HIS A C 1
ATOM 764 O O . HIS A 1 95 ? 2.860 3.234 -8.596 1.00 91.94 95 HIS A O 1
ATOM 770 N N . ALA A 1 96 ? 4.831 2.577 -9.424 1.00 90.75 96 ALA A N 1
ATOM 771 C CA . ALA A 1 96 ? 5.586 3.705 -8.874 1.00 90.75 96 ALA A CA 1
ATOM 772 C C . ALA A 1 96 ? 5.192 5.054 -9.499 1.00 90.75 96 ALA A C 1
ATOM 774 O O . ALA A 1 96 ? 5.326 6.087 -8.839 1.00 90.75 96 ALA A O 1
ATOM 775 N N . ASP A 1 97 ? 4.673 5.033 -10.728 1.00 88.00 97 ASP A N 1
ATOM 776 C CA . ASP A 1 97 ? 4.193 6.218 -11.447 1.00 88.00 97 ASP A CA 1
ATOM 777 C C . ASP A 1 97 ? 2.681 6.433 -11.309 1.00 88.00 97 ASP A C 1
ATOM 779 O O . ASP A 1 97 ? 2.183 7.517 -11.604 1.00 88.00 97 ASP A O 1
ATOM 783 N N . ALA A 1 98 ? 1.948 5.439 -10.793 1.00 86.44 98 ALA A N 1
ATOM 784 C CA . ALA A 1 98 ? 0.505 5.535 -10.568 1.00 86.44 98 ALA A CA 1
ATOM 785 C C . ALA A 1 98 ? 0.129 6.590 -9.510 1.00 86.44 98 ALA A C 1
ATOM 787 O O . ALA A 1 98 ? -1.011 7.045 -9.460 1.00 86.44 98 ALA A O 1
ATOM 788 N N . VAL A 1 99 ? 1.083 6.982 -8.659 1.00 86.62 99 VAL A N 1
ATOM 789 C CA . VAL A 1 99 ? 0.906 8.004 -7.624 1.00 86.62 99 VAL A CA 1
ATOM 790 C C . VAL A 1 99 ? 1.941 9.107 -7.822 1.00 86.62 99 VAL A C 1
ATOM 792 O O . VAL A 1 99 ? 3.142 8.849 -7.906 1.00 86.62 99 VAL A O 1
ATOM 795 N N . THR A 1 100 ? 1.486 10.359 -7.847 1.00 87.69 100 THR A N 1
ATOM 796 C C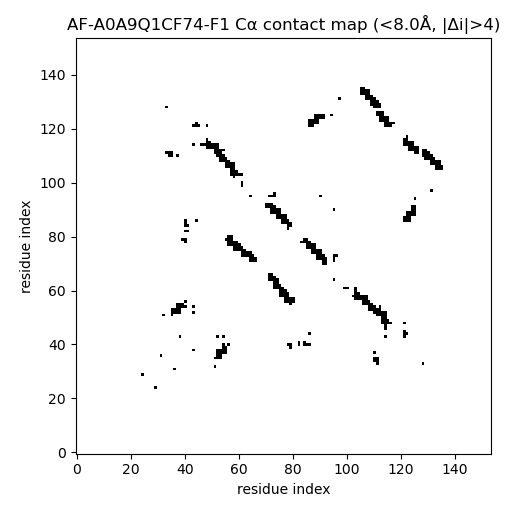A . THR A 1 100 ? 2.341 11.546 -8.005 1.00 87.69 100 THR A CA 1
ATOM 797 C C . THR A 1 100 ? 2.176 12.482 -6.813 1.00 87.69 100 THR A C 1
ATOM 799 O O . THR A 1 100 ? 1.304 12.277 -5.976 1.00 87.69 100 THR A O 1
ATOM 802 N N . TYR A 1 101 ? 2.983 13.541 -6.716 1.00 87.75 101 TYR A N 1
ATOM 803 C CA . TYR A 1 101 ? 2.860 14.514 -5.621 1.00 87.75 101 TYR A CA 1
ATOM 804 C C . TYR A 1 101 ? 1.464 15.151 -5.512 1.00 87.75 101 TYR A C 1
ATOM 806 O O . TYR A 1 101 ? 1.046 15.496 -4.409 1.00 87.75 101 TYR A O 1
ATOM 814 N N . ASN A 1 102 ? 0.718 15.229 -6.619 1.00 87.06 102 ASN A N 1
ATOM 815 C CA . ASN A 1 102 ? -0.652 15.752 -6.655 1.00 87.06 102 ASN A CA 1
ATOM 816 C C . ASN A 1 102 ? -1.660 14.849 -5.934 1.00 87.06 102 ASN A C 1
ATOM 818 O O . ASN A 1 102 ? -2.751 15.290 -5.592 1.00 87.06 102 ASN A O 1
ATOM 822 N N . THR A 1 103 ? -1.303 13.588 -5.700 1.00 88.75 103 THR A N 1
ATOM 823 C CA . THR A 1 103 ? -2.147 12.628 -4.990 1.00 88.75 103 THR A CA 1
ATOM 824 C C . THR A 1 103 ? -2.051 12.795 -3.467 1.00 88.75 103 THR A C 1
ATOM 826 O O . THR A 1 103 ? -2.796 12.163 -2.721 1.00 88.75 103 THR A O 1
ATOM 829 N N . LYS A 1 104 ? -1.148 13.653 -2.969 1.00 93.12 104 LYS A N 1
ATOM 830 C CA . LYS A 1 104 ? -1.062 13.983 -1.542 1.00 93.12 104 LYS A CA 1
ATOM 831 C C . LYS A 1 104 ? -2.365 14.643 -1.080 1.00 93.12 104 LYS A C 1
ATOM 833 O O . LYS A 1 104 ? -2.860 15.568 -1.712 1.00 93.12 104 LYS A O 1
ATOM 838 N N . GLY A 1 105 ? -2.891 14.182 0.048 1.00 92.00 105 GLY A N 1
ATOM 839 C CA . GLY A 1 105 ? -4.159 14.621 0.624 1.00 92.00 105 GLY A CA 1
ATOM 840 C C . GLY A 1 105 ? -5.390 13.941 0.023 1.00 92.00 105 GLY A C 1
ATOM 841 O O . GLY A 1 105 ? -6.484 14.164 0.526 1.00 92.00 105 GLY A O 1
ATOM 842 N N . GLN A 1 106 ? -5.238 13.106 -1.009 1.00 92.75 106 GLN A N 1
ATOM 843 C CA . GLN A 1 106 ? -6.350 12.359 -1.593 1.00 92.75 106 GLN A CA 1
ATOM 844 C C . GLN A 1 106 ? -6.550 11.017 -0.888 1.00 92.75 106 GLN A C 1
ATOM 846 O O . GLN A 1 106 ? -5.591 10.394 -0.415 1.00 92.75 106 GLN A O 1
ATOM 851 N N . GLN A 1 107 ? -7.798 10.557 -0.875 1.00 93.25 107 GLN A N 1
ATOM 852 C CA . GLN A 1 107 ? -8.156 9.216 -0.440 1.00 93.25 107 GLN A CA 1
ATOM 853 C C . GLN A 1 107 ? -7.891 8.219 -1.575 1.00 93.25 107 GLN A C 1
ATOM 855 O O . GLN A 1 107 ? -8.324 8.411 -2.715 1.00 93.25 107 GLN A O 1
ATOM 860 N N . ILE A 1 108 ? -7.149 7.155 -1.277 1.00 94.06 108 ILE A N 1
ATOM 861 C CA . ILE A 1 108 ? -6.793 6.107 -2.236 1.00 94.06 108 ILE A CA 1
ATOM 862 C C . ILE A 1 108 ? -7.195 4.747 -1.682 1.00 94.06 108 ILE A C 1
ATOM 864 O O . ILE A 1 108 ? -6.955 4.440 -0.515 1.00 94.06 108 ILE A O 1
ATOM 868 N N . SER A 1 109 ? -7.732 3.916 -2.571 1.00 93.69 109 SER A N 1
ATOM 869 C CA . SER A 1 109 ? -7.942 2.491 -2.362 1.00 93.69 109 SER A CA 1
ATOM 870 C C . SER A 1 109 ? -6.835 1.681 -3.033 1.00 93.69 109 SER A C 1
ATOM 872 O O . SER A 1 109 ? -6.593 1.798 -4.238 1.00 93.69 109 SER A O 1
ATOM 874 N N . PHE A 1 110 ? -6.167 0.840 -2.249 1.00 94.69 110 PHE A N 1
ATOM 875 C CA . PHE A 1 110 ? -5.211 -0.160 -2.708 1.00 94.69 110 PHE A CA 1
ATOM 876 C C . PHE A 1 110 ? -5.842 -1.540 -2.609 1.00 94.69 110 PHE A C 1
ATOM 878 O O . PHE A 1 110 ? -6.176 -2.001 -1.521 1.00 94.69 110 PHE A O 1
ATOM 885 N N . LYS A 1 111 ? -5.938 -2.249 -3.730 1.00 95.00 111 LYS A N 1
ATOM 886 C CA . LYS A 1 111 ? -6.410 -3.636 -3.763 1.00 95.00 111 LYS A CA 1
ATOM 887 C C . LYS A 1 111 ? -5.258 -4.582 -4.028 1.00 95.00 111 LYS A C 1
ATOM 889 O O . LYS A 1 111 ? -4.401 -4.287 -4.853 1.00 95.00 111 LYS A O 1
ATOM 894 N N . ASN A 1 112 ? -5.274 -5.738 -3.370 1.00 94.12 112 ASN A N 1
ATOM 895 C CA . ASN A 1 112 ? -4.298 -6.812 -3.580 1.00 94.12 112 ASN A CA 1
ATOM 896 C C . ASN A 1 112 ? -2.840 -6.386 -3.330 1.00 94.12 112 ASN A C 1
ATOM 898 O O . ASN A 1 112 ? -1.948 -6.583 -4.160 1.00 94.12 112 ASN A O 1
ATOM 902 N N . VAL A 1 113 ? -2.604 -5.780 -2.167 1.00 94.81 113 VAL A N 1
ATOM 903 C CA . VAL A 1 113 ? -1.265 -5.463 -1.658 1.00 94.81 113 VAL A CA 1
ATOM 904 C C . VAL A 1 113 ? -0.813 -6.518 -0.658 1.00 94.81 113 VAL A C 1
ATOM 906 O O . VAL A 1 113 ? -1.626 -7.157 0.009 1.00 94.81 113 VAL A O 1
ATOM 909 N N . GLU A 1 114 ? 0.496 -6.711 -0.550 1.00 95.31 114 GLU A N 1
ATOM 910 C CA . GLU A 1 114 ? 1.102 -7.703 0.333 1.00 95.31 114 GLU A CA 1
ATOM 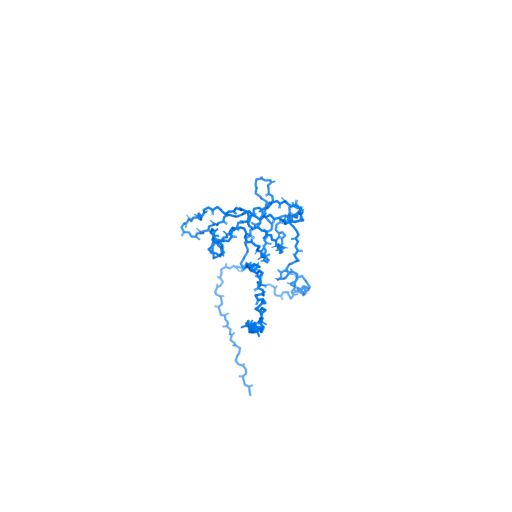911 C C . GLU A 1 114 ? 1.759 -7.037 1.546 1.00 95.31 114 GLU A C 1
ATOM 913 O O . GLU A 1 114 ? 2.510 -6.068 1.416 1.00 95.31 114 GLU A O 1
ATOM 918 N N . VAL A 1 115 ? 1.525 -7.597 2.733 1.00 94.75 115 VAL A N 1
ATOM 919 C CA . VAL A 1 115 ? 2.224 -7.203 3.958 1.00 94.75 115 VAL A CA 1
ATOM 920 C C . VAL A 1 115 ? 3.669 -7.684 3.906 1.00 94.75 115 VAL A C 1
ATOM 922 O O . VAL A 1 115 ? 3.957 -8.880 3.842 1.00 94.75 115 VAL A O 1
ATOM 925 N N . ASN A 1 116 ? 4.603 -6.751 4.019 1.00 94.06 116 ASN A N 1
ATOM 926 C CA . ASN A 1 116 ? 6.024 -7.015 4.147 1.00 94.06 116 ASN A CA 1
ATOM 927 C C . ASN A 1 116 ? 6.549 -6.496 5.490 1.00 94.06 116 ASN A C 1
ATOM 929 O O . ASN A 1 116 ? 6.143 -5.440 5.964 1.00 94.06 116 ASN A O 1
ATOM 933 N N . ILE A 1 117 ? 7.502 -7.217 6.078 1.00 90.94 117 ILE A N 1
ATOM 934 C CA . ILE A 1 117 ? 8.161 -6.809 7.322 1.00 90.94 117 ILE A CA 1
ATOM 935 C C . ILE A 1 117 ? 9.601 -6.465 6.985 1.00 90.94 117 ILE A C 1
ATOM 937 O O . ILE A 1 117 ? 10.366 -7.335 6.558 1.00 90.94 117 ILE A O 1
ATOM 941 N N . PHE A 1 118 ? 9.960 -5.198 7.164 1.00 85.62 118 PHE A N 1
ATOM 942 C CA . PHE A 1 118 ? 11.309 -4.699 6.939 1.00 85.62 118 PHE A CA 1
ATOM 943 C C . PHE A 1 118 ? 11.769 -3.901 8.155 1.00 85.62 118 PHE A C 1
ATOM 945 O O . PHE A 1 118 ? 11.070 -2.992 8.596 1.00 85.62 118 PHE A O 1
ATOM 952 N N . ASN A 1 119 ? 12.942 -4.242 8.692 1.00 87.25 119 ASN A N 1
ATOM 953 C CA . ASN A 1 119 ? 13.502 -3.622 9.896 1.00 87.25 119 ASN A CA 1
ATOM 954 C C . ASN A 1 119 ? 12.500 -3.575 11.074 1.00 87.25 119 ASN A C 1
ATOM 956 O O . ASN A 1 119 ? 12.255 -2.519 11.653 1.00 87.25 119 ASN A O 1
ATOM 960 N N . ASN A 1 120 ? 11.850 -4.712 11.356 1.00 86.00 120 ASN A N 1
ATOM 961 C CA . ASN A 1 120 ? 10.798 -4.867 12.374 1.00 86.00 120 ASN A CA 1
ATOM 962 C C . ASN A 1 120 ? 9.583 -3.932 12.223 1.00 86.00 120 ASN A C 1
ATOM 964 O O . ASN A 1 120 ? 8.827 -3.743 13.173 1.00 86.00 120 ASN A O 1
ATOM 968 N N . LYS A 1 121 ? 9.363 -3.360 11.033 1.00 89.69 121 LYS A N 1
ATOM 969 C CA . LYS A 1 121 ? 8.190 -2.539 10.728 1.00 89.69 121 LYS A CA 1
ATOM 970 C C . LYS A 1 121 ? 7.345 -3.194 9.647 1.00 89.69 121 LYS A C 1
ATOM 972 O O . LYS A 1 121 ? 7.867 -3.607 8.609 1.00 89.69 121 LYS A O 1
ATOM 977 N N . ASN A 1 122 ? 6.039 -3.236 9.891 1.00 92.56 122 ASN A N 1
ATOM 978 C CA . ASN A 1 122 ? 5.059 -3.672 8.908 1.00 92.56 122 ASN A CA 1
ATOM 979 C C . ASN A 1 122 ? 4.851 -2.570 7.869 1.00 92.56 122 ASN A C 1
ATOM 981 O O . ASN A 1 122 ? 4.646 -1.400 8.190 1.00 92.56 122 ASN A O 1
ATOM 985 N N . GLN A 1 123 ? 4.985 -2.962 6.613 1.00 95.38 123 GLN A N 1
ATOM 986 C CA . GLN A 1 123 ? 4.897 -2.124 5.429 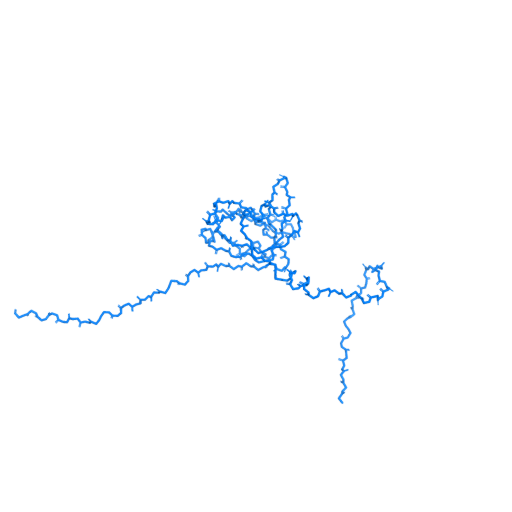1.00 95.38 123 GLN A CA 1
ATOM 987 C C . GLN A 1 123 ? 4.062 -2.869 4.395 1.00 95.38 123 GLN A C 1
ATOM 989 O O . GLN A 1 123 ? 3.953 -4.093 4.439 1.00 95.38 123 GLN A O 1
ATOM 994 N N . LEU A 1 124 ? 3.505 -2.148 3.436 1.00 95.81 124 LEU A N 1
ATOM 995 C CA . LEU A 1 124 ? 2.792 -2.747 2.319 1.00 95.81 124 LEU A CA 1
ATOM 996 C C . LEU A 1 124 ? 3.655 -2.675 1.069 1.00 95.81 124 LEU A C 1
ATOM 998 O O . LEU A 1 124 ? 4.409 -1.723 0.862 1.00 95.81 124 LEU A O 1
ATOM 1002 N N . ARG A 1 125 ? 3.551 -3.700 0.235 1.00 94.69 125 ARG A N 1
ATOM 1003 C CA . ARG A 1 125 ? 4.208 -3.775 -1.063 1.00 94.69 125 ARG A CA 1
ATOM 1004 C C . ARG A 1 125 ? 3.164 -4.074 -2.128 1.00 94.69 125 ARG A C 1
ATOM 1006 O O . ARG A 1 125 ? 2.297 -4.922 -1.924 1.00 94.69 125 ARG A O 1
ATOM 1013 N N . THR A 1 126 ? 3.281 -3.411 -3.270 1.00 94.88 126 THR A N 1
ATOM 1014 C CA . THR A 1 126 ? 2.496 -3.759 -4.456 1.00 94.88 126 THR A CA 1
ATOM 1015 C C . THR A 1 126 ? 2.879 -5.140 -4.991 1.00 94.88 126 THR A C 1
ATOM 1017 O O . THR A 1 126 ? 4.037 -5.561 -4.918 1.00 94.88 126 THR A O 1
ATOM 1020 N N . THR A 1 127 ? 1.890 -5.842 -5.525 1.00 92.38 127 THR A N 1
ATOM 1021 C CA . THR A 1 127 ? 2.016 -7.106 -6.254 1.00 92.38 127 THR A CA 1
ATOM 1022 C C . THR A 1 127 ? 1.594 -6.885 -7.703 1.00 92.38 127 THR A C 1
ATOM 1024 O O . THR A 1 127 ? 0.969 -5.874 -7.998 1.00 92.38 127 THR A O 1
ATOM 1027 N N . ASP A 1 128 ? 1.846 -7.851 -8.584 1.00 89.50 128 ASP A N 1
ATOM 1028 C CA . ASP A 1 128 ? 1.453 -7.771 -10.004 1.00 89.50 128 ASP A CA 1
ATOM 1029 C C . ASP A 1 128 ? -0.074 -7.690 -10.219 1.00 89.50 128 ASP A C 1
ATOM 1031 O O . ASP A 1 128 ? -0.547 -7.431 -11.319 1.00 89.50 128 ASP A O 1
ATOM 1035 N N . LEU A 1 129 ? -0.871 -7.950 -9.175 1.00 91.50 129 LEU A N 1
ATOM 1036 C CA . LEU A 1 129 ? -2.331 -7.836 -9.203 1.00 91.50 129 LEU A CA 1
ATOM 1037 C C . LEU A 1 129 ? -2.830 -6.569 -8.501 1.00 91.50 129 LEU A C 1
ATOM 1039 O O . LEU A 1 129 ? -4.038 -6.411 -8.302 1.00 91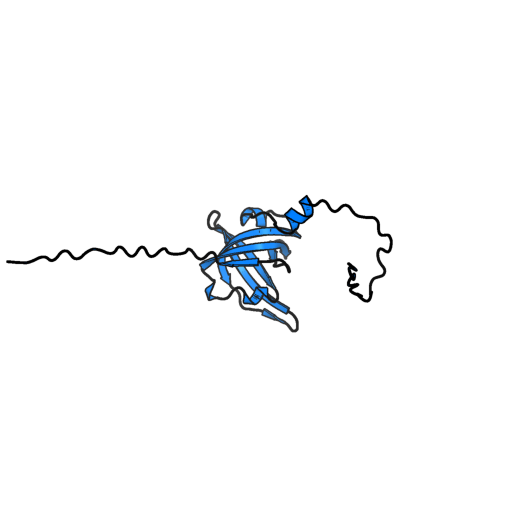.50 129 LEU A O 1
ATOM 1043 N N . THR A 1 130 ? -1.924 -5.693 -8.056 1.00 93.50 130 THR A N 1
ATOM 1044 C CA . THR A 1 130 ? -2.319 -4.500 -7.319 1.00 93.50 130 THR A CA 1
ATOM 1045 C C . THR A 1 130 ? -3.084 -3.544 -8.220 1.00 93.50 130 THR A C 1
ATOM 1047 O O . THR A 1 130 ? -2.622 -3.150 -9.285 1.00 93.50 130 THR A O 1
ATOM 1050 N N . THR A 1 131 ? -4.253 -3.118 -7.749 1.00 93.06 131 THR A N 1
ATOM 1051 C CA . THR A 1 131 ? -5.022 -2.034 -8.367 1.00 93.06 131 THR A CA 1
ATOM 1052 C C . THR A 1 131 ? -5.039 -0.845 -7.421 1.00 93.06 131 THR A C 1
ATOM 1054 O O . THR A 1 131 ? -5.275 -1.011 -6.223 1.00 93.06 131 THR A O 1
ATOM 1057 N N . ILE A 1 132 ? -4.785 0.345 -7.958 1.00 93.44 132 ILE A N 1
ATOM 1058 C CA . ILE A 1 132 ? -4.770 1.606 -7.216 1.00 93.44 132 ILE A CA 1
ATOM 1059 C C . ILE A 1 132 ? -5.898 2.468 -7.777 1.00 93.44 132 ILE A C 1
ATOM 1061 O O . ILE A 1 132 ? -6.009 2.629 -8.992 1.00 93.44 132 ILE A O 1
ATOM 1065 N N . THR A 1 133 ? -6.764 2.993 -6.916 1.00 92.75 133 THR A N 1
ATOM 1066 C CA . THR A 1 133 ? -7.885 3.842 -7.333 1.00 92.75 133 THR A CA 1
ATOM 1067 C C . THR A 1 133 ? -7.995 5.035 -6.403 1.00 92.75 133 THR A C 1
ATOM 1069 O O . THR A 1 133 ? -8.165 4.865 -5.198 1.00 92.75 133 THR A O 1
ATOM 1072 N N . THR A 1 134 ? -7.917 6.243 -6.954 1.00 89.06 134 THR A N 1
ATOM 1073 C CA . THR A 1 134 ? -8.255 7.457 -6.209 1.00 89.06 134 THR A CA 1
ATOM 1074 C C . THR A 1 134 ? -9.761 7.503 -6.002 1.00 89.06 134 THR A C 1
ATOM 1076 O O . THR A 1 134 ? -10.530 7.434 -6.961 1.00 89.06 134 THR A O 1
ATOM 1079 N N . VAL A 1 135 ? -10.183 7.624 -4.749 1.00 80.75 135 VAL A N 1
ATOM 1080 C CA . VAL A 1 135 ? -11.581 7.830 -4.387 1.00 80.75 135 VAL A CA 1
ATOM 1081 C C . VAL A 1 135 ? -11.837 9.329 -4.509 1.00 80.75 135 VAL A C 1
ATOM 1083 O O . VAL A 1 135 ? -11.656 10.088 -3.565 1.00 80.75 135 VAL A O 1
ATOM 1086 N N . SER A 1 136 ? -12.153 9.794 -5.717 1.00 64.31 136 SER A N 1
ATOM 1087 C CA . SER A 1 136 ? -12.636 11.162 -5.896 1.00 64.31 136 SER A CA 1
ATOM 1088 C C . SER A 1 136 ? -14.099 11.219 -5.473 1.00 64.31 136 SER A C 1
ATOM 1090 O O . SER A 1 136 ? -14.944 10.583 -6.108 1.00 64.31 136 SER A O 1
ATOM 1092 N N . GLU A 1 137 ? -14.410 11.992 -4.436 1.00 51.72 137 GLU A N 1
ATOM 1093 C CA . GLU A 1 137 ? -15.784 12.414 -4.177 1.00 51.72 137 GLU A CA 1
ATOM 1094 C C . GLU A 1 137 ? -16.293 13.181 -5.404 1.00 51.72 137 GLU A C 1
ATOM 1096 O O . GLU A 1 137 ? -15.776 14.239 -5.769 1.00 51.72 137 GLU A O 1
ATOM 1101 N N . PHE A 1 138 ? -17.303 12.634 -6.081 1.00 41.75 138 PHE A N 1
ATOM 1102 C CA . PHE A 1 138 ? -18.088 13.405 -7.035 1.00 41.75 138 PHE A CA 1
ATOM 1103 C C . PHE A 1 138 ? -18.825 14.492 -6.249 1.00 41.75 138 PHE A C 1
ATOM 1105 O O . PHE A 1 138 ? -19.845 14.230 -5.612 1.00 41.75 138 PHE A O 1
ATOM 1112 N N . VAL A 1 139 ? -18.314 15.722 -6.293 1.00 42.78 139 VAL A N 1
ATOM 1113 C CA . VAL A 1 139 ? -19.071 16.901 -5.870 1.00 42.78 139 VAL A CA 1
ATOM 1114 C C . VAL A 1 139 ? -20.218 17.064 -6.865 1.00 42.78 139 VAL A C 1
ATOM 1116 O O . VAL A 1 139 ? -20.028 17.578 -7.967 1.00 42.78 139 VAL A O 1
ATOM 1119 N N . PHE A 1 140 ? -21.416 16.604 -6.505 1.00 40.72 140 PHE A N 1
ATOM 1120 C CA . PHE A 1 140 ? -22.628 16.994 -7.214 1.00 40.72 140 PHE A CA 1
ATOM 1121 C C . PHE A 1 140 ? -22.792 18.506 -7.035 1.00 40.72 140 PHE A C 1
ATOM 1123 O O . PHE A 1 140 ? -23.225 18.973 -5.985 1.00 40.72 140 PHE A O 1
ATOM 1130 N N . GLN A 1 141 ? -22.415 19.291 -8.047 1.00 35.06 141 GLN A N 1
ATOM 1131 C CA . GLN A 1 141 ? -22.820 20.689 -8.107 1.00 35.06 141 GLN A CA 1
ATOM 1132 C C . GLN A 1 141 ? -24.318 20.726 -8.406 1.00 35.06 141 GLN A C 1
ATOM 1134 O O . GLN A 1 141 ? -24.745 20.632 -9.555 1.00 35.06 141 GLN A O 1
ATOM 1139 N N . THR A 1 142 ? -25.136 20.836 -7.364 1.00 40.84 142 THR A N 1
ATOM 1140 C CA . THR A 1 142 ? -26.549 21.173 -7.509 1.00 40.84 142 THR A CA 1
ATOM 1141 C C . THR A 1 142 ? -26.630 22.626 -7.968 1.00 40.84 142 THR A C 1
ATOM 1143 O O . THR A 1 142 ? -26.551 23.556 -7.168 1.00 40.84 142 THR A O 1
ATOM 1146 N N . THR A 1 143 ? -26.759 22.849 -9.276 1.00 43.59 143 THR A N 1
ATOM 1147 C CA . THR A 1 143 ? -27.157 24.154 -9.808 1.00 43.59 143 THR A CA 1
ATOM 1148 C C . THR A 1 143 ? -28.601 24.405 -9.382 1.00 43.59 143 THR A C 1
ATOM 1150 O O . THR A 1 143 ? -29.540 23.883 -9.981 1.00 43.59 143 THR A O 1
ATOM 1153 N N . ILE A 1 144 ? -28.795 25.175 -8.312 1.00 50.25 144 ILE A N 1
ATOM 1154 C CA . ILE A 1 144 ? -30.117 25.666 -7.929 1.00 50.25 144 ILE A CA 1
ATOM 1155 C C . ILE A 1 144 ? -30.467 26.768 -8.934 1.00 50.25 144 ILE A C 1
ATOM 1157 O O . ILE A 1 144 ? -29.957 27.883 -8.852 1.00 50.25 144 ILE A O 1
ATOM 1161 N N . ASN A 1 145 ? -31.283 26.436 -9.932 1.00 45.28 145 ASN A N 1
ATOM 1162 C CA . ASN A 1 145 ? -31.843 27.413 -10.857 1.00 45.28 145 ASN A CA 1
ATOM 1163 C C . ASN A 1 145 ? -32.864 28.257 -10.078 1.00 45.28 145 ASN A C 1
ATOM 1165 O O . ASN A 1 145 ? -33.970 27.791 -9.809 1.00 45.28 145 ASN A O 1
ATOM 1169 N N . VAL A 1 146 ? -32.472 29.454 -9.637 1.00 51.84 146 VAL A N 1
ATOM 1170 C CA . VAL A 1 146 ? -33.381 30.404 -8.982 1.00 51.84 146 VAL A CA 1
ATOM 1171 C C . VAL A 1 146 ? -34.151 31.136 -10.088 1.00 51.84 146 VAL A C 1
ATOM 1173 O O . VAL A 1 146 ? -33.531 31.887 -10.843 1.00 51.84 146 VAL A O 1
ATOM 1176 N N . PRO A 1 147 ? -35.474 30.939 -10.240 1.00 50.44 147 PRO A N 1
ATOM 1177 C CA . PRO A 1 147 ? -36.239 31.683 -11.230 1.00 50.44 147 PRO A CA 1
ATOM 1178 C C . PRO A 1 147 ? -36.308 33.168 -10.846 1.00 50.44 147 PRO A C 1
ATOM 1180 O O . PRO A 1 147 ? -36.593 33.522 -9.702 1.00 50.44 147 PRO A O 1
ATOM 1183 N N . HIS A 1 148 ? -36.038 34.020 -11.836 1.00 47.59 148 HIS A N 1
ATOM 1184 C CA . HIS A 1 148 ? -36.152 35.476 -11.796 1.00 47.59 148 HIS A CA 1
ATOM 1185 C C . HIS A 1 148 ? -37.435 35.949 -11.091 1.00 47.59 148 HIS A C 1
ATOM 1187 O O . HIS A 1 148 ? -38.538 35.739 -11.594 1.00 47.59 148 HIS A O 1
ATOM 1193 N N . ILE A 1 149 ? -37.287 36.675 -9.981 1.00 49.44 149 ILE A N 1
ATOM 1194 C CA . ILE A 1 149 ? -38.338 37.549 -9.450 1.00 49.44 149 ILE A CA 1
ATOM 1195 C C . ILE A 1 149 ? -38.008 38.966 -9.924 1.00 49.44 149 ILE A C 1
ATOM 1197 O O . ILE A 1 149 ? -37.069 39.596 -9.441 1.00 49.44 149 ILE A O 1
ATOM 1201 N N . ASN A 1 150 ? -38.768 39.448 -10.909 1.00 45.03 150 ASN A N 1
ATOM 1202 C CA . ASN A 1 150 ? -38.751 40.844 -11.333 1.00 45.03 150 ASN A CA 1
ATOM 1203 C C . ASN A 1 150 ? -39.393 41.701 -10.235 1.00 45.03 150 ASN A C 1
ATOM 1205 O O . ASN A 1 150 ? -40.613 41.696 -10.083 1.00 45.03 150 ASN A O 1
ATOM 1209 N N . PHE A 1 151 ? -38.586 42.461 -9.496 1.00 44.69 151 PHE A N 1
ATOM 1210 C CA . PHE A 1 151 ? -39.098 43.567 -8.694 1.00 44.69 151 PHE A CA 1
ATOM 1211 C C . PHE A 1 151 ? -39.280 44.789 -9.602 1.00 44.69 151 PHE A C 1
ATOM 1213 O O . PHE A 1 151 ? -38.323 45.480 -9.946 1.00 44.69 151 PHE A O 1
ATOM 1220 N N . LEU A 1 152 ? -40.527 45.022 -10.014 1.00 42.88 152 LEU A N 1
ATOM 1221 C CA . LEU A 1 152 ? -40.998 46.312 -10.510 1.00 42.88 152 LEU A CA 1
ATOM 1222 C C . LEU A 1 152 ? -41.077 47.265 -9.311 1.00 42.88 152 LEU A C 1
ATOM 1224 O O . LEU A 1 152 ? -41.917 47.073 -8.434 1.00 42.88 152 LEU A O 1
ATOM 1228 N N . PHE A 1 153 ? -40.210 48.275 -9.265 1.00 44.50 153 PHE A N 1
ATOM 1229 C CA . PHE A 1 153 ? -40.454 49.458 -8.444 1.00 44.50 153 PHE A CA 1
ATOM 1230 C C . PHE A 1 153 ? -41.309 50.426 -9.267 1.00 44.50 153 PHE A C 1
ATOM 1232 O O . PHE A 1 153 ? -40.904 50.832 -10.358 1.00 44.50 153 PHE A O 1
ATOM 1239 N N . ALA A 1 154 ? -42.506 50.713 -8.755 1.00 51.22 154 ALA A N 1
ATOM 1240 C CA . ALA A 1 154 ? -43.341 51.846 -9.140 1.00 51.22 154 ALA A CA 1
ATOM 1241 C C . ALA A 1 154 ? -43.043 53.031 -8.214 1.00 51.22 154 ALA A C 1
ATOM 1243 O O . ALA A 1 154 ? -42.679 52.767 -7.042 1.00 51.22 154 ALA A O 1
#

Organism: Holothuria leucospilota (NCBI:txid206669)

Mean predicted aligned error: 13.09 Å

Nearest PDB structures (foldseek):
  3u58-assembly4_D  TM=7.527E-01  e=8.865E-06  Tetrahymena thermophila
  3u4v-assembly2_B  TM=7.803E-01  e=2.519E-05  Tetrahymena thermophila
  2oq0-assembly4_D  TM=7.114E-01  e=9.027E-05  Homo sapiens
  2oq0-assembly1_A  TM=6.552E-01  e=6.014E-05  Homo sapiens
  2ihe-assembly1_A-2  TM=8.604E-01  e=6.351E-02  Thermus aquaticus